Protein AF-A0A376VTW4-F1 (afdb_monomer_lite)

Radius of gyration: 10.93 Å; chains: 1; bounding box: 26×18×25 Å

Organism: Escherichia coli (NCBI:txid562)

Sequence (48 aa):
MAIPDNDITAARDVGARGIRILRASNSTYKPLPQAGAFGEEVIVNSEY

Structure (mmCIF, N/CA/C/O backbone):
data_AF-A0A376VTW4-F1
#
_entry.id   AF-A0A376VTW4-F1
#
loop_
_atom_site.group_PDB
_atom_site.id
_atom_site.type_symbol
_atom_site.label_atom_id
_atom_site.label_alt_id
_atom_site.label_comp_id
_atom_site.label_asym_id
_atom_site.label_entity_id
_atom_site.label_seq_id
_atom_site.pdbx_PDB_ins_code
_atom_site.Cartn_x
_atom_site.Cartn_y
_atom_site.Cartn_z
_atom_site.occupancy
_atom_site.B_iso_or_equiv
_atom_site.auth_seq_id
_atom_site.auth_comp_id
_atom_site.auth_asym_id
_atom_site.auth_atom_id
_atom_site.pdbx_PDB_model_num
ATOM 1 N N . MET A 1 1 ? -4.196 -0.206 -12.070 1.00 38.66 1 MET A N 1
ATOM 2 C CA . MET A 1 1 ? -3.683 -1.486 -11.540 1.00 38.66 1 MET A CA 1
ATOM 3 C C . MET A 1 1 ? -2.706 -1.154 -10.420 1.00 38.66 1 MET A C 1
ATOM 5 O O . MET A 1 1 ? -1.535 -0.938 -10.694 1.00 38.66 1 MET A O 1
ATOM 9 N N . ALA A 1 2 ? -3.213 -0.954 -9.200 1.00 45.50 2 ALA A N 1
ATOM 10 C CA . ALA A 1 2 ? -2.380 -0.656 -8.036 1.00 45.50 2 ALA A CA 1
ATOM 11 C C . ALA A 1 2 ? -1.812 -1.973 -7.495 1.00 45.50 2 ALA A C 1
ATOM 13 O O . ALA A 1 2 ? -2.527 -2.963 -7.362 1.00 45.50 2 ALA A O 1
ATOM 14 N N . ILE A 1 3 ? -0.506 -1.991 -7.286 1.00 47.31 3 ILE A N 1
ATOM 15 C CA . ILE A 1 3 ? 0.280 -3.120 -6.777 1.00 47.31 3 ILE A CA 1
ATOM 16 C C . ILE A 1 3 ? -0.077 -3.303 -5.306 1.00 47.31 3 ILE A C 1
ATOM 18 O O . ILE A 1 3 ? -0.327 -2.291 -4.656 1.00 47.31 3 ILE A O 1
ATOM 22 N N . PRO A 1 4 ? -0.145 -4.539 -4.782 1.00 54.16 4 PRO A N 1
ATOM 23 C CA . PRO A 1 4 ? -0.661 -4.788 -3.442 1.00 54.16 4 PRO A CA 1
ATOM 24 C C . PRO A 1 4 ? 0.123 -4.004 -2.384 1.00 54.16 4 PRO A C 1
ATOM 26 O O . PRO A 1 4 ? 1.258 -4.341 -2.065 1.00 54.16 4 PRO A O 1
ATOM 29 N N . ASP A 1 5 ? -0.521 -2.974 -1.842 1.00 66.56 5 ASP A N 1
ATOM 30 C CA . ASP A 1 5 ? -0.104 -2.188 -0.677 1.00 66.56 5 ASP A CA 1
ATOM 31 C C . ASP A 1 5 ? -0.696 -2.811 0.600 1.00 66.56 5 ASP A C 1
ATOM 33 O O . ASP A 1 5 ? -1.310 -2.143 1.435 1.00 66.56 5 ASP A O 1
ATOM 37 N N . ASN A 1 6 ? -0.555 -4.134 0.714 1.00 75.06 6 ASN A N 1
ATOM 38 C CA . ASN A 1 6 ? -1.110 -4.934 1.806 1.00 75.06 6 ASN A CA 1
ATOM 39 C C . ASN A 1 6 ? -0.579 -4.502 3.182 1.00 75.06 6 ASN A C 1
ATOM 41 O O . ASN A 1 6 ? -1.316 -4.574 4.161 1.00 75.06 6 ASN A O 1
ATOM 45 N N . ASP A 1 7 ? 0.659 -4.009 3.250 1.00 73.94 7 ASP A N 1
ATOM 46 C CA . ASP A 1 7 ? 1.274 -3.508 4.482 1.00 73.94 7 ASP A CA 1
ATOM 47 C C . ASP A 1 7 ? 0.505 -2.302 5.055 1.00 73.94 7 ASP A C 1
ATOM 49 O O . ASP A 1 7 ? 0.267 -2.212 6.262 1.00 73.94 7 ASP A O 1
ATOM 53 N N . ILE A 1 8 ? 0.057 -1.386 4.186 1.00 76.50 8 ILE A N 1
ATOM 54 C CA . ILE A 1 8 ? -0.665 -0.174 4.598 1.00 76.50 8 ILE A CA 1
ATOM 55 C C . ILE A 1 8 ? -2.108 -0.503 4.980 1.00 76.50 8 ILE A C 1
ATOM 57 O O . ILE A 1 8 ? -2.616 0.032 5.967 1.00 76.50 8 ILE A O 1
ATOM 61 N N . THR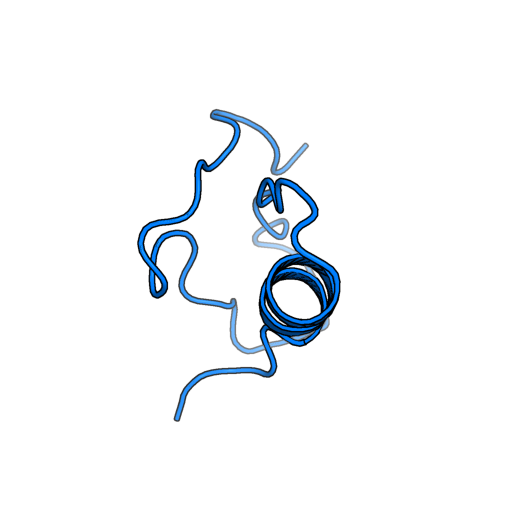 A 1 9 ? -2.772 -1.395 4.239 1.00 80.06 9 THR A N 1
ATOM 62 C CA . THR A 1 9 ? -4.1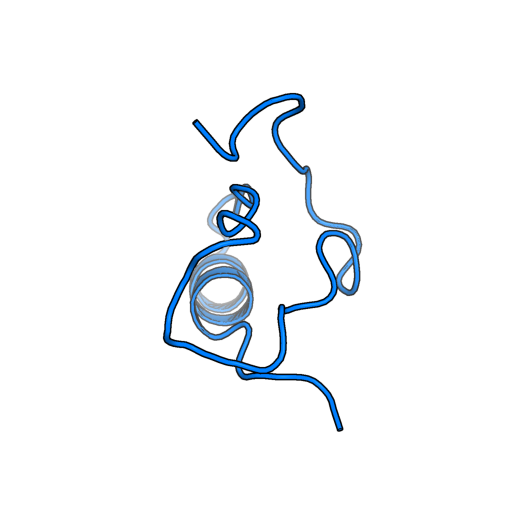35 -1.824 4.584 1.00 80.06 9 THR A CA 1
ATOM 63 C C . THR A 1 9 ? -4.158 -2.632 5.880 1.00 80.06 9 THR A C 1
ATOM 65 O O . THR A 1 9 ? -5.001 -2.369 6.728 1.00 80.06 9 THR A O 1
ATOM 68 N N . ALA A 1 10 ? -3.181 -3.518 6.104 1.00 81.44 10 ALA A N 1
ATOM 69 C CA . ALA A 1 10 ? -3.078 -4.287 7.345 1.00 81.44 10 ALA A CA 1
ATOM 70 C C . ALA A 1 10 ? -2.881 -3.385 8.574 1.00 81.44 10 ALA A C 1
ATOM 72 O O . ALA A 1 10 ? -3.495 -3.620 9.613 1.00 81.44 10 ALA A O 1
ATOM 73 N N . ALA A 1 11 ? -2.072 -2.325 8.457 1.00 78.94 11 ALA A N 1
ATOM 74 C CA . ALA A 1 11 ? -1.912 -1.348 9.532 1.00 78.94 11 ALA A CA 1
ATOM 75 C C . ALA A 1 11 ? -3.222 -0.596 9.826 1.00 78.94 11 ALA A C 1
ATOM 77 O O . ALA A 1 11 ? -3.587 -0.429 10.990 1.00 78.94 11 ALA A O 1
ATOM 78 N N . ARG A 1 12 ? -3.963 -0.190 8.785 1.00 79.25 12 ARG A N 1
ATOM 79 C CA . ARG A 1 12 ? -5.265 0.484 8.935 1.00 79.25 12 ARG A CA 1
ATOM 80 C C . ARG A 1 12 ? -6.313 -0.395 9.602 1.00 79.25 12 ARG A C 1
ATOM 82 O O . ARG A 1 12 ? -7.029 0.100 10.467 1.00 79.25 12 ARG A O 1
ATOM 89 N N . ASP A 1 13 ? -6.365 -1.673 9.241 1.00 81.75 13 ASP A N 1
ATOM 90 C CA . ASP A 1 13 ? -7.366 -2.615 9.751 1.00 81.75 13 ASP A CA 1
ATOM 91 C C . ASP A 1 13 ? -7.264 -2.822 11.270 1.00 81.75 13 ASP A C 1
ATOM 93 O O . ASP A 1 13 ? -8.271 -3.059 11.934 1.00 81.75 13 ASP A O 1
ATOM 97 N N . VAL A 1 14 ? -6.065 -2.678 11.841 1.00 85.69 14 VAL A N 1
ATOM 98 C CA . VAL A 1 14 ? -5.827 -2.796 13.291 1.00 85.69 14 VAL A CA 1
ATOM 99 C C . VAL A 1 14 ? -5.695 -1.442 13.999 1.00 85.69 14 VAL A C 1
ATOM 101 O O . VAL A 1 14 ? -5.351 -1.396 15.179 1.00 85.69 14 VAL A O 1
ATOM 104 N N . GLY A 1 15 ? -5.940 -0.330 13.296 1.00 80.56 15 GLY A N 1
ATOM 105 C CA . GLY A 1 15 ? -5.792 1.026 13.837 1.00 80.56 15 GLY A CA 1
ATOM 106 C C . GLY A 1 15 ? -4.343 1.430 14.137 1.00 80.56 15 GLY A C 1
ATOM 107 O O . GLY A 1 15 ? -4.107 2.384 14.879 1.00 80.56 15 GLY A O 1
ATOM 108 N N . ALA A 1 16 ? -3.363 0.718 13.579 1.00 78.81 16 ALA A N 1
ATOM 109 C CA . ALA A 1 16 ? -1.956 1.069 13.679 1.00 78.81 16 ALA A CA 1
ATOM 110 C C . ALA A 1 16 ? -1.586 2.165 12.668 1.00 78.81 16 ALA A C 1
ATOM 112 O O . ALA A 1 16 ? -2.177 2.311 11.595 1.00 78.81 16 ALA A O 1
ATOM 113 N N . ARG A 1 17 ? -0.549 2.937 12.997 1.00 81.50 17 ARG A N 1
ATOM 114 C CA . ARG A 1 17 ? -0.000 3.955 12.098 1.00 81.50 17 ARG A CA 1
ATOM 115 C C . ARG A 1 17 ? 0.917 3.293 11.068 1.00 81.50 17 ARG A C 1
ATOM 117 O O . ARG A 1 17 ? 2.078 3.022 11.358 1.00 81.50 17 ARG A O 1
ATOM 124 N N . GLY A 1 18 ? 0.391 3.035 9.873 1.00 78.38 18 GLY A N 1
ATOM 125 C CA . GLY A 1 18 ? 1.187 2.580 8.732 1.00 78.38 18 GLY A CA 1
ATOM 126 C C . GLY A 1 18 ? 2.037 3.716 8.161 1.00 78.38 18 GLY A C 1
ATOM 127 O O . GLY A 1 18 ? 1.500 4.768 7.819 1.00 78.38 18 GLY A O 1
ATOM 128 N N . ILE A 1 19 ? 3.348 3.498 8.047 1.00 77.56 19 ILE A N 1
ATOM 129 C CA . ILE A 1 19 ? 4.301 4.428 7.428 1.00 77.56 19 ILE A CA 1
ATOM 130 C C . ILE A 1 19 ? 4.970 3.696 6.261 1.00 77.56 19 ILE A C 1
ATOM 132 O O . ILE A 1 19 ? 5.467 2.582 6.428 1.00 77.56 19 ILE A O 1
ATOM 136 N N . ARG A 1 20 ? 4.965 4.303 5.073 1.00 81.75 20 ARG A N 1
ATOM 137 C CA . ARG A 1 20 ? 5.492 3.712 3.838 1.00 81.75 20 ARG A CA 1
ATOM 138 C C . ARG A 1 20 ? 6.985 4.012 3.670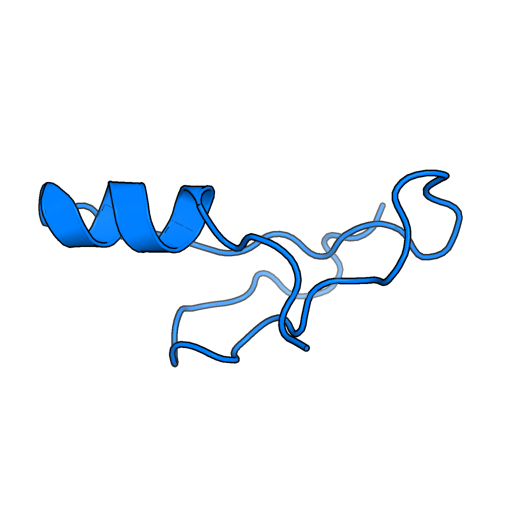 1.00 81.75 20 ARG A C 1
ATOM 140 O O . ARG A 1 20 ? 7.430 5.148 3.829 1.00 81.75 20 ARG A O 1
ATOM 147 N N . ILE A 1 21 ? 7.728 2.986 3.262 1.00 79.06 21 ILE A N 1
ATOM 148 C CA . ILE A 1 21 ? 9.115 3.054 2.784 1.00 79.06 21 ILE A CA 1
ATOM 149 C C . ILE A 1 21 ? 9.119 2.957 1.252 1.00 79.06 21 ILE A C 1
ATOM 151 O O . ILE A 1 21 ? 8.340 2.191 0.674 1.00 79.06 21 ILE A O 1
ATOM 155 N N . LEU A 1 22 ? 9.974 3.730 0.581 1.00 78.56 22 LEU A N 1
ATOM 156 C CA . LEU A 1 22 ? 10.103 3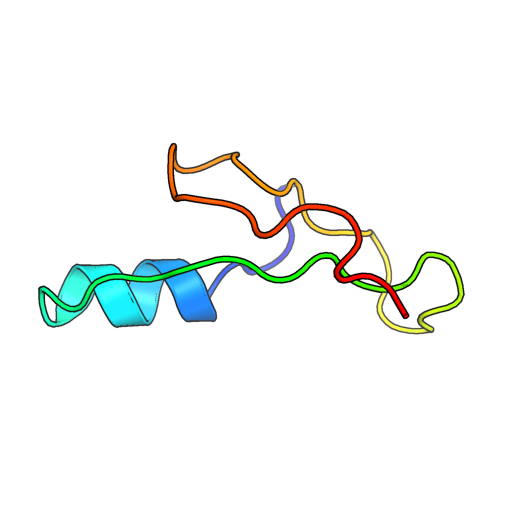.709 -0.873 1.00 78.56 22 LEU A CA 1
ATOM 157 C C . LEU A 1 22 ? 10.785 2.420 -1.331 1.00 78.56 22 LEU A C 1
ATOM 159 O O . LEU A 1 22 ? 11.873 2.063 -0.891 1.00 78.56 22 LEU A O 1
ATOM 163 N N . ARG A 1 23 ? 10.157 1.713 -2.273 1.00 78.56 23 ARG A N 1
ATOM 164 C CA . ARG A 1 23 ? 10.798 0.557 -2.902 1.00 78.56 23 ARG A CA 1
ATOM 165 C C . ARG A 1 23 ? 11.914 1.038 -3.830 1.00 78.56 23 ARG A C 1
ATOM 167 O O . ARG A 1 23 ? 11.648 1.807 -4.753 1.00 78.56 23 ARG A O 1
ATOM 174 N N . ALA A 1 24 ? 13.120 0.507 -3.634 1.00 76.44 24 ALA A N 1
ATOM 175 C CA . ALA A 1 24 ? 14.278 0.789 -4.475 1.00 76.44 24 ALA A CA 1
ATOM 176 C C . ALA A 1 24 ? 13.982 0.593 -5.972 1.00 76.44 24 ALA A C 1
ATOM 178 O O . ALA A 1 24 ? 13.350 -0.385 -6.394 1.00 76.44 24 ALA A O 1
ATOM 179 N N . SER A 1 25 ? 14.460 1.525 -6.799 1.00 71.56 25 SER A N 1
ATOM 180 C CA . SER A 1 25 ? 14.187 1.560 -8.242 1.00 71.56 25 SER A CA 1
ATOM 181 C C . SER A 1 25 ? 14.746 0.343 -8.992 1.00 71.56 25 SER A C 1
ATOM 183 O O . SER A 1 25 ? 14.176 -0.062 -10.010 1.00 71.56 25 SER A O 1
ATOM 185 N N .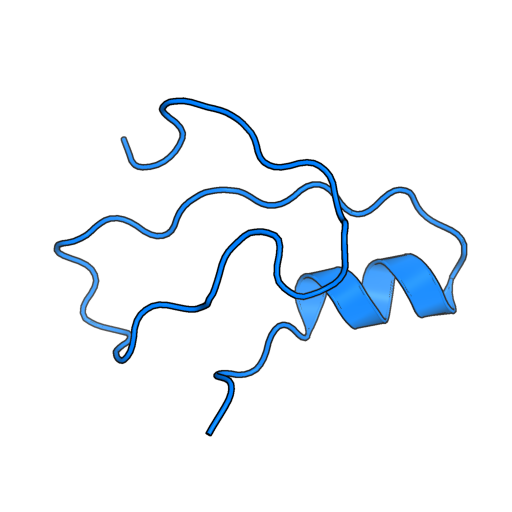 ASN A 1 26 ? 15.789 -0.287 -8.450 1.00 78.00 26 ASN A N 1
ATOM 186 C CA . ASN A 1 26 ? 16.429 -1.507 -8.946 1.00 78.00 26 ASN A CA 1
ATOM 187 C C . ASN A 1 26 ? 15.782 -2.816 -8.444 1.00 78.00 26 ASN A C 1
ATOM 189 O O . ASN A 1 26 ? 16.273 -3.894 -8.772 1.00 78.00 26 ASN A O 1
ATOM 193 N N . SER A 1 27 ? 14.696 -2.753 -7.667 1.00 73.44 27 SER A N 1
ATOM 194 C CA . SER A 1 27 ? 14.005 -3.953 -7.187 1.00 73.44 27 SER A CA 1
ATOM 195 C C . SER A 1 27 ? 13.477 -4.804 -8.347 1.00 73.44 27 SER A C 1
ATOM 197 O O . SER A 1 27 ? 12.903 -4.287 -9.307 1.00 73.44 27 SER A O 1
ATOM 199 N N . THR A 1 28 ? 13.607 -6.126 -8.228 1.00 78.81 28 THR A N 1
ATOM 200 C CA . THR A 1 28 ? 13.022 -7.099 -9.163 1.00 78.81 28 THR A CA 1
ATOM 201 C C . THR A 1 28 ? 11.502 -7.204 -9.025 1.00 78.81 28 THR A C 1
ATOM 203 O O . THR A 1 28 ? 10.837 -7.680 -9.946 1.00 78.81 28 THR A O 1
ATOM 206 N N . TYR A 1 29 ? 10.925 -6.728 -7.913 1.00 73.00 29 TYR A N 1
ATOM 207 C CA . TYR A 1 29 ? 9.484 -6.764 -7.692 1.00 73.00 29 TYR A CA 1
ATOM 208 C C . TYR A 1 29 ? 8.809 -5.545 -8.322 1.00 73.00 29 TYR A C 1
ATOM 210 O O . TYR A 1 29 ? 8.667 -4.482 -7.703 1.00 73.00 29 TYR A O 1
ATOM 218 N N . LYS A 1 30 ? 8.415 -5.734 -9.583 1.00 74.25 30 LYS A N 1
ATOM 219 C CA . LYS A 1 30 ? 7.770 -4.739 -10.437 1.00 74.25 30 LYS A CA 1
ATOM 220 C C . LYS A 1 30 ? 6.278 -5.048 -10.649 1.00 74.25 30 LYS A C 1
ATOM 222 O O . LYS A 1 30 ? 5.906 -6.221 -10.646 1.00 74.25 30 LYS A O 1
ATOM 227 N N . PRO A 1 31 ? 5.437 -4.024 -10.903 1.00 77.19 31 PRO A N 1
ATOM 228 C CA . PRO A 1 31 ? 5.798 -2.599 -10.985 1.00 77.19 31 PRO A CA 1
ATOM 229 C C . PRO A 1 31 ? 6.161 -1.971 -9.610 1.00 77.19 31 PRO A C 1
ATOM 231 O O . PRO A 1 31 ? 6.187 -2.663 -8.593 1.00 77.19 31 PRO A O 1
ATOM 234 N N . LEU A 1 32 ? 6.523 -0.686 -9.554 1.00 73.31 32 LEU A N 1
ATOM 235 C CA . LEU A 1 32 ? 6.732 -0.010 -8.263 1.00 73.31 32 LEU A CA 1
ATOM 236 C C . LEU A 1 32 ? 5.378 0.457 -7.697 1.00 73.31 32 LEU A C 1
ATOM 238 O O . LEU A 1 32 ? 4.560 0.957 -8.473 1.00 73.31 32 LEU A O 1
ATOM 242 N N . PRO A 1 33 ? 5.113 0.281 -6.388 1.00 74.38 33 PRO A N 1
ATOM 243 C CA . PRO A 1 33 ? 3.873 0.739 -5.772 1.00 74.38 33 PRO A CA 1
ATOM 244 C C . PRO A 1 33 ? 3.795 2.269 -5.763 1.00 74.38 33 PRO A C 1
ATOM 246 O O . PRO A 1 33 ? 4.815 2.961 -5.736 1.00 74.38 33 PRO A O 1
ATOM 249 N N . GLN A 1 34 ? 2.575 2.803 -5.774 1.00 77.00 34 GLN A N 1
ATOM 250 C CA . GLN A 1 34 ? 2.347 4.243 -5.711 1.00 77.00 34 GLN A CA 1
ATOM 251 C C . GLN A 1 34 ? 2.390 4.692 -4.243 1.00 77.00 34 GLN A C 1
ATOM 253 O O . GLN A 1 34 ? 1.372 4.714 -3.552 1.00 77.00 34 GLN A O 1
ATOM 258 N N . ALA A 1 35 ? 3.592 5.013 -3.756 1.00 71.50 35 ALA A N 1
ATOM 259 C CA . ALA A 1 35 ? 3.785 5.575 -2.421 1.00 71.50 35 ALA A CA 1
ATOM 260 C C . ALA A 1 35 ? 2.923 6.840 -2.239 1.00 71.50 35 ALA A C 1
ATOM 262 O O . ALA A 1 35 ? 2.869 7.687 -3.130 1.00 71.50 35 ALA A O 1
ATOM 263 N N . GLY A 1 36 ? 2.214 6.947 -1.117 1.00 67.69 36 GLY A N 1
ATOM 264 C CA . GLY A 1 36 ? 1.250 8.012 -0.836 1.00 67.69 36 GLY A CA 1
ATOM 265 C C . GLY A 1 36 ? -0.163 7.783 -1.387 1.00 67.69 36 GLY A C 1
ATOM 266 O O . GLY A 1 36 ? -1.041 8.603 -1.127 1.00 67.69 36 GLY A O 1
ATOM 267 N N . ALA A 1 37 ? -0.436 6.691 -2.117 1.00 75.69 37 ALA A N 1
ATOM 268 C CA . ALA A 1 37 ? -1.750 6.462 -2.740 1.00 75.69 37 ALA A CA 1
ATOM 269 C C . ALA A 1 37 ? -2.922 6.363 -1.751 1.00 75.69 37 ALA A C 1
ATOM 271 O O . ALA A 1 37 ? -4.063 6.618 -2.132 1.00 75.69 37 ALA A O 1
ATOM 272 N N . PHE A 1 38 ? -2.659 6.015 -0.490 1.00 70.25 38 PHE A N 1
ATOM 273 C CA . PHE A 1 38 ? -3.690 5.946 0.537 1.00 70.25 38 PHE A CA 1
ATOM 274 C C . PHE A 1 38 ?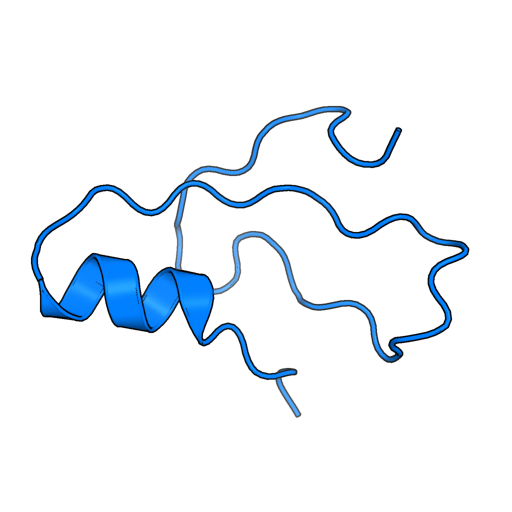 -3.727 7.203 1.416 1.00 70.25 38 PHE A C 1
ATOM 276 O O . PHE A 1 38 ? -4.601 7.299 2.276 1.00 70.25 38 PHE A O 1
ATOM 283 N N . GLY A 1 39 ? -2.834 8.175 1.210 1.00 76.00 39 GLY A N 1
ATOM 284 C CA . GLY A 1 39 ? -2.656 9.331 2.094 1.00 76.00 39 GLY A CA 1
ATOM 285 C C . GLY A 1 39 ? -1.874 9.001 3.368 1.00 76.00 39 GLY A C 1
ATOM 286 O O . GLY A 1 39 ? -1.999 9.707 4.364 1.00 76.00 39 GLY A O 1
ATOM 287 N N . GLU A 1 40 ? -1.125 7.898 3.372 1.00 77.00 40 GLU A N 1
ATOM 288 C CA . GLU A 1 40 ? -0.216 7.551 4.460 1.00 77.00 40 GLU A CA 1
ATOM 289 C C . GLU A 1 40 ? 1.099 8.334 4.381 1.00 77.00 40 GLU A C 1
ATOM 291 O O . GLU A 1 40 ? 1.505 8.811 3.320 1.00 77.00 40 GLU A O 1
ATOM 296 N N . GLU A 1 41 ? 1.781 8.444 5.515 1.00 79.25 41 GLU A N 1
ATOM 297 C CA . GLU A 1 41 ? 3.085 9.093 5.575 1.00 79.25 41 GLU A CA 1
ATOM 298 C C . GLU A 1 41 ? 4.144 8.244 4.873 1.00 79.25 41 GLU A C 1
ATOM 300 O O . GLU A 1 41 ? 4.210 7.028 5.057 1.00 79.25 41 GLU A O 1
ATOM 305 N N . VAL A 1 42 ? 4.994 8.905 4.091 1.00 81.81 42 VAL A N 1
ATOM 306 C CA . VAL A 1 42 ? 6.092 8.282 3.349 1.00 81.81 42 VAL A CA 1
ATOM 307 C C . VAL A 1 42 ? 7.407 8.837 3.876 1.00 81.81 42 VAL A C 1
ATOM 309 O O . VAL A 1 42 ? 7.571 10.055 3.971 1.00 81.81 42 VAL A O 1
ATOM 312 N N . ILE A 1 43 ? 8.357 7.961 4.200 1.00 81.69 43 ILE A N 1
ATOM 313 C CA . ILE A 1 43 ? 9.695 8.399 4.607 1.00 81.69 43 ILE A CA 1
ATOM 314 C C . ILE A 1 43 ? 10.474 8.849 3.368 1.00 81.69 43 ILE A C 1
ATOM 316 O O . ILE A 1 43 ? 10.627 8.093 2.406 1.00 81.69 43 ILE A O 1
ATOM 320 N N . VAL A 1 44 ? 10.976 10.084 3.397 1.00 79.12 44 VAL A N 1
ATOM 321 C CA . VAL A 1 44 ? 11.836 10.637 2.341 1.00 79.12 44 VAL A CA 1
ATOM 322 C C . VAL A 1 44 ? 13.172 9.895 2.276 1.00 79.12 44 VAL A C 1
ATOM 324 O O . VAL A 1 44 ? 13.712 9.526 3.316 1.00 79.12 44 VAL A O 1
ATOM 327 N N . ASN A 1 45 ? 13.716 9.721 1.066 1.00 79.31 45 ASN A N 1
ATOM 328 C CA . ASN A 1 45 ? 15.028 9.104 0.829 1.00 79.31 45 ASN A CA 1
ATOM 329 C C . ASN A 1 45 ? 15.167 7.699 1.452 1.00 79.31 45 ASN A C 1
ATOM 331 O O . ASN A 1 45 ? 16.183 7.380 2.065 1.00 79.31 45 ASN A O 1
ATOM 335 N N . SER A 1 46 ? 14.109 6.892 1.378 1.00 73.62 46 SER A N 1
ATOM 336 C CA . SER A 1 46 ? 14.033 5.577 2.028 1.00 73.62 46 SER A CA 1
ATOM 337 C C . SER A 1 46 ? 14.234 4.406 1.060 1.00 73.62 46 SER A C 1
ATOM 339 O O . SER A 1 46 ? 13.965 3.256 1.394 1.00 73.62 46 SER A O 1
ATOM 341 N N . GLU A 1 47 ? 14.705 4.701 -0.150 1.00 70.38 47 GLU A N 1
ATOM 342 C CA . GLU A 1 47 ? 14.991 3.734 -1.206 1.00 70.38 47 GLU A CA 1
ATOM 343 C C . GLU A 1 47 ? 16.418 3.151 -1.181 1.00 70.38 47 GLU A C 1
ATOM 345 O O . GLU A 1 47 ? 16.758 2.380 -2.085 1.00 70.38 47 GLU A O 1
ATOM 350 N N . TYR A 1 48 ? 17.240 3.524 -0.190 1.00 67.19 48 TYR A N 1
ATOM 351 C CA . TYR A 1 48 ? 18.630 3.086 -0.006 1.00 67.19 48 TYR A CA 1
ATOM 352 C C . TYR A 1 48 ? 18.941 2.639 1.426 1.00 67.19 48 TYR A C 1
ATOM 354 O O . TYR A 1 48 ? 18.250 3.089 2.367 1.00 67.19 48 TYR A O 1
#

Secondary structure (DSSP, 8-state):
-----HHHHHHHHTT---EEPPPPTT-SS-S---TTTTS-EE-TT---

pLDDT: mean 74.11, std 9.42, range [38.66, 85.69]

Foldseek 3Di:
DADDPVQCVVCVVVVHQDEDAFAAPPDPPDDGGDPCPVVHHYDPPRND

InterPro domains:
  IPR023214 HAD superfamily [G3DSA:3.40.50.1000] (4-48)
  IPR036412 HAD-like superfamily [SSF56784] (5-48)